Protein AF-A0AAD9Q6S4-F1 (afdb_monomer_lite)

Structure (mmCIF, N/CA/C/O backbone):
data_AF-A0AAD9Q6S4-F1
#
_entry.id   AF-A0AAD9Q6S4-F1
#
loop_
_atom_site.group_PDB
_atom_site.id
_atom_site.type_symbol
_atom_site.label_atom_id
_atom_site.label_alt_id
_atom_site.label_comp_id
_atom_site.label_asym_id
_atom_site.label_entity_id
_atom_site.label_seq_id
_atom_site.pdbx_PDB_ins_code
_atom_site.Cartn_x
_atom_site.Cartn_y
_atom_site.Cartn_z
_atom_site.occupancy
_atom_site.B_iso_or_equiv
_atom_site.auth_seq_id
_atom_site.auth_comp_id
_atom_site.auth_asy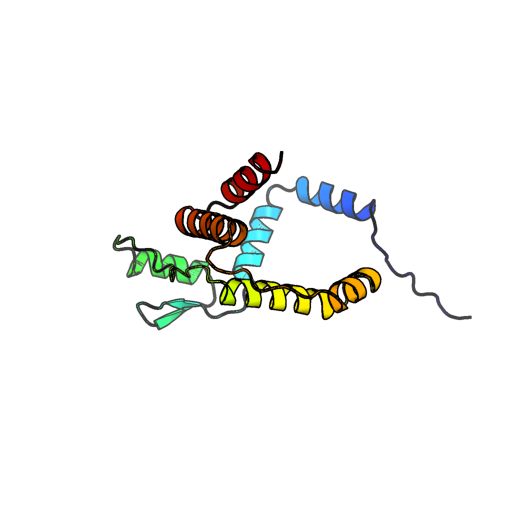m_id
_atom_site.auth_atom_id
_atom_site.pdbx_PDB_model_num
ATOM 1 N N . MET A 1 1 ? 32.100 -13.788 -36.710 1.00 36.97 1 MET A N 1
ATOM 2 C CA . MET A 1 1 ? 31.528 -12.431 -36.751 1.00 36.97 1 MET A CA 1
ATOM 3 C C . MET A 1 1 ? 30.197 -12.541 -36.044 1.00 36.97 1 MET A C 1
ATOM 5 O O . MET A 1 1 ? 29.341 -13.251 -36.548 1.00 36.97 1 MET A O 1
ATOM 9 N N . ALA A 1 2 ? 30.126 -12.053 -34.806 1.00 44.88 2 ALA A N 1
ATOM 10 C CA . ALA A 1 2 ? 28.935 -12.161 -33.976 1.00 44.88 2 ALA A CA 1
ATOM 11 C C . ALA A 1 2 ? 28.091 -10.906 -34.195 1.00 44.88 2 ALA A C 1
ATOM 13 O O . ALA A 1 2 ? 28.604 -9.794 -34.097 1.00 44.88 2 ALA A O 1
ATOM 14 N N . ASP A 1 3 ? 26.844 -11.154 -34.566 1.00 53.34 3 ASP A N 1
ATOM 15 C CA . ASP A 1 3 ? 25.731 -10.225 -34.654 1.00 53.34 3 ASP A CA 1
ATOM 16 C C . ASP A 1 3 ? 25.545 -9.553 -33.285 1.00 53.34 3 ASP A C 1
ATOM 18 O O . ASP A 1 3 ? 25.136 -10.198 -32.318 1.00 53.34 3 ASP A O 1
ATOM 22 N N . CYS A 1 4 ? 25.985 -8.297 -33.164 1.00 49.19 4 CYS A N 1
ATOM 23 C CA . CYS A 1 4 ? 25.714 -7.486 -31.983 1.00 49.19 4 CYS A CA 1
ATOM 24 C C . CYS A 1 4 ? 24.272 -7.017 -32.116 1.00 49.19 4 CYS A C 1
ATOM 26 O O . CYS A 1 4 ? 24.011 -6.041 -32.817 1.00 49.19 4 CYS A O 1
ATOM 28 N N . GLY A 1 5 ? 23.366 -7.742 -31.455 1.00 45.94 5 GLY A N 1
ATOM 29 C CA . GLY A 1 5 ? 22.025 -7.265 -31.168 1.00 45.94 5 GLY A CA 1
ATOM 30 C C . GLY A 1 5 ? 22.126 -5.851 -30.617 1.00 45.94 5 GLY A C 1
ATOM 31 O O . GLY A 1 5 ? 22.791 -5.601 -29.614 1.00 45.94 5 GLY A O 1
ATOM 32 N N . GLU A 1 6 ? 21.540 -4.927 -31.356 1.00 56.19 6 GLU A N 1
ATOM 33 C CA . GLU A 1 6 ? 21.326 -3.559 -30.940 1.00 56.19 6 GLU A CA 1
ATOM 34 C C . GLU A 1 6 ? 20.410 -3.583 -29.716 1.00 56.19 6 GLU A C 1
ATOM 36 O O . GLU A 1 6 ? 19.189 -3.684 -29.811 1.00 56.19 6 GLU A O 1
ATOM 41 N N . ASP A 1 7 ? 21.043 -3.587 -28.541 1.00 52.78 7 ASP A N 1
ATOM 42 C CA . ASP A 1 7 ? 20.392 -3.317 -27.273 1.00 52.78 7 ASP A CA 1
ATOM 43 C C . ASP A 1 7 ? 19.725 -1.945 -27.403 1.00 52.78 7 ASP A C 1
ATOM 45 O O . ASP A 1 7 ? 20.383 -0.902 -27.367 1.00 52.78 7 ASP A O 1
ATOM 49 N N . ILE A 1 8 ? 18.406 -1.964 -27.598 1.00 54.44 8 ILE A N 1
ATOM 50 C CA . ILE A 1 8 ? 17.511 -0.809 -27.566 1.00 54.44 8 ILE A CA 1
ATOM 51 C C . ILE A 1 8 ? 17.511 -0.273 -26.121 1.00 54.44 8 ILE A C 1
ATOM 53 O O . ILE A 1 8 ? 16.605 -0.498 -25.321 1.00 54.44 8 ILE A O 1
ATOM 57 N N . PHE A 1 9 ? 18.604 0.388 -25.746 1.00 53.88 9 PHE A N 1
ATOM 58 C CA . PHE A 1 9 ? 18.723 1.189 -24.538 1.00 53.88 9 PHE A CA 1
ATOM 59 C C . PHE A 1 9 ? 18.027 2.528 -24.808 1.00 53.88 9 PHE A C 1
ATOM 61 O O . PHE A 1 9 ? 18.671 3.495 -25.211 1.00 53.88 9 PHE A O 1
ATOM 68 N N . LEU A 1 10 ? 16.706 2.583 -24.598 1.00 52.72 10 LEU A N 1
ATOM 69 C CA . LEU A 1 10 ? 15.970 3.851 -24.526 1.00 52.72 10 LEU A CA 1
ATOM 70 C C . LEU A 1 10 ? 16.474 4.630 -23.305 1.00 52.72 10 LEU A C 1
ATOM 72 O O . LEU A 1 10 ? 16.102 4.315 -22.175 1.00 52.72 10 LEU A O 1
ATOM 76 N N . PHE A 1 11 ? 17.312 5.642 -23.510 1.00 48.50 11 PHE A N 1
ATOM 77 C CA . PHE A 1 11 ? 17.632 6.623 -22.477 1.00 48.50 11 PHE A CA 1
ATOM 78 C C . PHE A 1 11 ? 17.400 8.042 -22.991 1.00 48.50 11 PHE A C 1
ATOM 80 O O . PHE A 1 11 ? 17.910 8.411 -24.044 1.00 48.50 11 PHE A O 1
ATOM 87 N N . GLY A 1 12 ? 16.700 8.835 -22.173 1.00 53.62 12 GLY A N 1
ATOM 88 C CA . GLY A 1 12 ? 16.634 10.295 -22.259 1.00 53.62 12 GLY A CA 1
ATOM 89 C C . GLY A 1 12 ? 15.718 10.796 -23.364 1.00 53.62 12 GLY A C 1
ATOM 90 O O . GLY A 1 12 ? 14.527 10.963 -23.135 1.00 53.62 12 GLY A O 1
ATOM 91 N N . ASP A 1 13 ? 16.271 10.976 -24.560 1.00 58.12 13 ASP A N 1
ATOM 92 C CA . ASP A 1 13 ? 15.622 11.744 -25.628 1.00 58.12 13 ASP A CA 1
ATOM 93 C C . ASP A 1 13 ? 14.323 11.083 -26.124 1.00 58.12 13 ASP A C 1
ATOM 95 O O . ASP A 1 13 ? 13.299 11.747 -26.262 1.00 58.12 13 ASP A O 1
ATOM 99 N N . ASP A 1 14 ? 14.318 9.759 -26.309 1.00 72.38 14 ASP A N 1
ATOM 100 C CA . ASP A 1 14 ? 13.107 9.026 -26.709 1.00 72.38 14 ASP A CA 1
ATOM 101 C C . ASP A 1 14 ? 12.065 8.957 -25.581 1.00 72.38 14 ASP A C 1
ATOM 103 O O . ASP A 1 14 ? 10.872 8.832 -25.849 1.00 72.38 14 ASP A O 1
ATOM 107 N N . PHE A 1 15 ? 12.488 9.041 -24.315 1.00 70.38 15 PHE A N 1
ATOM 108 C CA . PHE A 1 15 ? 11.572 9.013 -23.172 1.00 70.38 15 PHE A CA 1
ATOM 109 C C . PHE A 1 15 ? 10.857 10.352 -22.996 1.00 70.38 15 PHE A C 1
ATOM 111 O O . PHE A 1 15 ? 9.656 10.365 -22.739 1.00 70.38 15 PHE A O 1
ATOM 118 N N . ASP A 1 16 ? 11.566 11.459 -23.209 1.00 71.69 16 ASP A N 1
ATOM 119 C CA . ASP A 1 16 ? 10.987 12.802 -23.181 1.00 71.69 16 ASP A CA 1
ATOM 120 C C . ASP A 1 16 ? 9.983 12.991 -24.330 1.00 71.69 16 ASP A C 1
ATOM 122 O O . ASP A 1 16 ? 8.898 13.522 -24.119 1.00 71.69 16 ASP A O 1
ATOM 126 N N . ILE A 1 17 ? 10.268 12.440 -25.517 1.00 75.25 17 ILE A N 1
ATOM 127 C CA . ILE A 1 17 ? 9.312 12.409 -26.639 1.00 75.25 17 ILE A CA 1
ATOM 128 C C . ILE A 1 17 ? 8.062 11.590 -26.282 1.00 75.25 17 ILE A C 1
ATOM 130 O O . ILE A 1 17 ? 6.947 11.981 -26.624 1.00 75.25 17 ILE A O 1
ATOM 134 N N . ILE A 1 18 ? 8.225 10.452 -25.598 1.00 73.00 18 ILE A N 1
ATOM 135 C CA . ILE A 1 18 ? 7.090 9.642 -25.135 1.00 73.00 18 ILE A CA 1
ATOM 136 C C . ILE A 1 18 ? 6.268 10.415 -24.097 1.00 73.00 18 ILE A C 1
ATOM 138 O O . ILE A 1 18 ? 5.043 10.390 -24.174 1.00 73.00 18 ILE A O 1
ATOM 142 N N . LEU A 1 19 ? 6.908 11.121 -23.161 1.00 70.50 19 LEU A N 1
ATOM 143 C CA . LEU A 1 19 ? 6.215 11.959 -22.181 1.00 70.50 19 LEU A CA 1
ATOM 144 C C . LEU A 1 19 ? 5.446 13.099 -22.854 1.00 70.50 19 LEU A C 1
ATOM 146 O O . LEU A 1 19 ? 4.265 13.249 -22.565 1.00 70.50 19 LEU A O 1
ATOM 150 N N . ASP A 1 20 ? 6.052 13.812 -23.805 1.00 75.69 20 ASP A N 1
ATOM 151 C CA . ASP A 1 20 ? 5.404 14.898 -24.552 1.00 75.69 20 ASP A CA 1
ATOM 152 C C . ASP A 1 20 ? 4.180 14.416 -25.353 1.00 75.69 20 ASP A C 1
ATOM 154 O O . ASP A 1 20 ? 3.207 15.157 -25.504 1.00 75.69 20 ASP A O 1
ATOM 158 N N . ILE A 1 21 ? 4.212 13.187 -25.886 1.00 74.44 21 ILE A N 1
ATOM 159 C CA . ILE A 1 21 ? 3.072 12.574 -26.590 1.00 74.44 21 ILE A CA 1
ATOM 160 C C . ILE A 1 21 ? 1.968 12.190 -25.600 1.00 74.44 21 ILE A C 1
ATOM 162 O O . ILE A 1 21 ? 0.795 12.418 -25.881 1.00 74.44 21 ILE A O 1
ATOM 166 N N . LEU A 1 22 ? 2.333 11.621 -24.447 1.00 66.38 22 LEU A N 1
ATOM 167 C CA . LEU A 1 22 ? 1.375 11.230 -23.410 1.00 66.38 22 LEU A CA 1
ATOM 168 C C . LEU A 1 22 ? 0.742 12.443 -22.707 1.00 66.38 22 LEU A C 1
ATOM 170 O O . LEU A 1 22 ? -0.396 12.342 -22.265 1.00 66.38 22 LEU A O 1
ATOM 174 N N . GLU A 1 23 ? 1.438 13.580 -22.626 1.00 68.94 23 GLU A N 1
ATOM 175 C CA . GLU A 1 23 ? 0.918 14.835 -22.056 1.00 68.94 23 GLU A CA 1
ATOM 176 C C . GLU A 1 23 ? -0.040 15.584 -23.000 1.00 68.94 23 GLU A C 1
ATOM 178 O O . GLU A 1 23 ? -0.842 16.398 -22.548 1.00 68.94 23 GLU A O 1
ATOM 183 N N . GLN A 1 24 ? 0.030 15.329 -24.312 1.00 70.50 24 GLN A N 1
ATOM 184 C CA . GLN A 1 24 ? -0.809 15.996 -25.318 1.00 70.50 24 GLN A CA 1
ATOM 185 C C . GLN A 1 24 ? -2.209 15.389 -25.470 1.00 70.50 24 GLN A C 1
ATOM 187 O O . GLN A 1 24 ? -3.088 16.047 -26.030 1.00 70.50 24 GLN A O 1
ATOM 192 N N . ASP A 1 25 ? -2.426 14.167 -24.988 1.00 69.62 25 ASP A N 1
ATOM 193 C CA . ASP A 1 25 ? -3.697 13.452 -25.112 1.00 69.62 25 ASP A CA 1
ATOM 194 C C . ASP A 1 25 ? -4.429 13.444 -23.756 1.00 69.62 25 ASP A C 1
ATOM 196 O O . ASP A 1 25 ? -4.207 12.584 -22.903 1.00 69.62 25 ASP A O 1
ATOM 200 N N . GLU A 1 26 ? -5.330 14.413 -23.556 1.00 63.12 26 GLU A N 1
ATOM 201 C CA . GLU A 1 26 ? -6.152 14.555 -22.335 1.00 63.12 26 GLU A CA 1
ATOM 202 C C . GLU A 1 26 ? -6.993 13.293 -22.030 1.00 63.12 26 GLU A C 1
ATOM 204 O O . GLU A 1 26 ? -7.323 13.027 -20.874 1.00 63.12 26 GLU A O 1
ATOM 209 N N . ASP A 1 27 ? -7.284 12.473 -23.046 1.00 64.19 27 ASP A N 1
ATOM 210 C CA . ASP A 1 27 ? -8.099 11.258 -22.931 1.00 64.19 27 ASP A CA 1
ATOM 211 C C . ASP A 1 27 ? -7.285 10.006 -22.519 1.00 64.19 27 ASP A C 1
ATOM 213 O O . ASP A 1 27 ? -7.855 9.017 -22.041 1.00 64.19 27 ASP A O 1
ATOM 217 N N . ILE A 1 28 ? -5.948 10.025 -22.658 1.00 69.50 28 ILE A N 1
ATOM 218 C CA . ILE A 1 28 ? -5.080 8.873 -22.339 1.00 69.50 28 ILE A CA 1
ATOM 219 C C . ILE A 1 28 ? -5.015 8.621 -20.835 1.00 69.50 28 ILE A C 1
ATOM 221 O O . ILE A 1 28 ? -4.967 7.466 -20.407 1.00 69.50 28 ILE A O 1
ATOM 225 N N . GLU A 1 29 ? -5.028 9.671 -20.014 1.00 64.62 29 GLU A N 1
ATOM 226 C CA . GLU A 1 29 ? -5.003 9.515 -18.559 1.00 64.62 29 GLU A CA 1
ATOM 227 C C . GLU A 1 29 ? -6.276 8.810 -18.060 1.00 64.62 29 GLU A C 1
ATOM 229 O O . GLU A 1 29 ? -6.197 7.878 -17.255 1.00 64.62 29 GLU A O 1
ATOM 234 N N . GLU A 1 30 ? -7.447 9.170 -18.595 1.00 66.62 30 GLU A N 1
ATOM 235 C CA . GLU A 1 30 ? -8.720 8.535 -18.238 1.00 66.62 30 GLU A CA 1
ATOM 236 C C . GLU A 1 30 ? -8.785 7.075 -18.734 1.00 66.62 30 GLU A C 1
ATOM 238 O O . GLU A 1 30 ? -9.200 6.175 -17.990 1.00 66.62 30 GLU A O 1
ATOM 243 N N . GLU A 1 31 ? -8.300 6.787 -19.947 1.00 66.12 31 GLU A N 1
ATOM 244 C CA . GLU A 1 31 ? -8.228 5.420 -20.487 1.00 66.12 31 GLU A CA 1
ATOM 245 C C . GLU A 1 31 ? -7.202 4.544 -19.737 1.00 66.12 31 GLU A C 1
ATOM 247 O O . GLU A 1 31 ? -7.438 3.354 -19.487 1.00 66.12 31 GLU A O 1
ATOM 252 N N . PHE A 1 32 ? -6.085 5.126 -19.296 1.00 66.88 32 PHE A N 1
ATOM 253 C CA . PHE A 1 32 ? -5.077 4.444 -18.488 1.00 66.88 32 PHE A CA 1
ATOM 254 C C . PHE A 1 32 ? -5.594 4.147 -17.081 1.00 66.88 32 PHE A C 1
ATOM 256 O O . PHE A 1 32 ? -5.498 3.005 -16.629 1.00 66.88 32 PHE A O 1
ATOM 263 N N . VAL A 1 33 ? -6.202 5.121 -16.397 1.00 63.78 33 VAL A N 1
ATOM 264 C CA . VAL A 1 33 ? -6.791 4.920 -15.063 1.00 63.78 33 VAL A CA 1
ATOM 265 C C . VAL A 1 33 ? -7.883 3.858 -15.123 1.00 63.78 33 VAL A C 1
ATOM 267 O O . VAL A 1 33 ? -7.870 2.922 -14.322 1.00 63.78 33 VAL A O 1
ATOM 270 N N . THR A 1 34 ? -8.785 3.926 -16.103 1.00 65.81 34 THR A N 1
ATOM 271 C CA . THR A 1 34 ? -9.835 2.911 -16.267 1.00 65.81 34 THR A CA 1
ATOM 272 C C . THR A 1 34 ? -9.255 1.534 -16.582 1.00 65.81 34 THR A C 1
ATOM 274 O O . THR A 1 34 ? -9.705 0.534 -16.014 1.00 65.81 34 THR A O 1
ATOM 277 N N . SER A 1 35 ? -8.227 1.441 -17.422 1.00 62.97 35 SER A N 1
ATOM 278 C CA . SER A 1 35 ? -7.553 0.175 -17.718 1.00 62.97 35 SER A CA 1
ATOM 279 C C . SER A 1 35 ? -6.833 -0.398 -16.495 1.00 62.97 35 SER A C 1
ATOM 281 O O . SER A 1 35 ? -6.979 -1.585 -16.209 1.00 62.97 35 SER A O 1
ATOM 283 N N . VAL A 1 36 ? -6.127 0.424 -15.715 1.00 63.62 36 VAL A N 1
ATOM 284 C CA . VAL A 1 36 ? -5.415 0.018 -14.490 1.00 63.62 36 VAL A CA 1
ATOM 285 C C . VAL A 1 36 ? -6.385 -0.396 -13.381 1.00 63.62 36 VAL A C 1
ATOM 287 O O . VAL A 1 36 ? -6.162 -1.412 -12.716 1.00 63.62 36 VAL A O 1
ATOM 290 N N . GLU A 1 37 ? -7.496 0.321 -13.201 1.00 59.91 37 GLU A N 1
ATOM 291 C CA . GLU A 1 37 ? -8.548 -0.058 -12.251 1.00 59.91 37 GLU A CA 1
ATOM 292 C C . GLU A 1 37 ? -9.219 -1.390 -12.617 1.00 59.91 37 GLU A C 1
ATOM 294 O O . GLU A 1 37 ? -9.615 -2.151 -11.728 1.00 59.91 37 GLU A O 1
ATOM 299 N N . ASN A 1 38 ? -9.333 -1.696 -13.913 1.00 59.56 38 ASN A N 1
ATOM 300 C CA . ASN A 1 38 ? -9.873 -2.962 -14.410 1.00 59.56 38 ASN A CA 1
ATOM 301 C C . ASN A 1 38 ? -8.829 -4.092 -14.471 1.00 59.56 38 ASN A C 1
ATOM 303 O O . ASN A 1 38 ? -9.211 -5.262 -14.496 1.00 59.56 38 ASN A O 1
ATOM 307 N N . ALA A 1 39 ? -7.533 -3.772 -14.467 1.00 58.72 39 ALA A N 1
ATOM 308 C CA . ALA A 1 39 ? -6.446 -4.739 -14.588 1.00 58.72 39 ALA A CA 1
ATOM 309 C C . ALA A 1 39 ? -6.062 -5.430 -13.272 1.00 58.72 39 ALA A C 1
ATOM 311 O O . ALA A 1 39 ? -5.228 -6.333 -13.308 1.00 58.72 39 ALA A O 1
ATOM 312 N N . GLN A 1 40 ? -6.648 -5.079 -12.118 1.00 53.88 40 GLN A N 1
ATOM 313 C CA . GLN A 1 40 ? -6.437 -5.866 -10.897 1.00 53.88 40 GLN A CA 1
ATOM 314 C C . GLN A 1 40 ? -7.110 -7.246 -11.032 1.00 53.88 40 GLN A C 1
ATOM 316 O O . GLN A 1 40 ? -8.341 -7.328 -11.016 1.00 53.88 40 GLN A O 1
ATOM 321 N N . PRO A 1 41 ? -6.352 -8.359 -11.113 1.00 53.72 41 PRO A N 1
ATOM 322 C CA . PRO A 1 41 ? -6.900 -9.684 -11.396 1.00 53.72 41 PRO A CA 1
ATOM 323 C C . PRO A 1 41 ? -7.409 -10.369 -10.115 1.00 53.72 41 PRO A C 1
ATOM 325 O O . PRO A 1 41 ? -7.137 -11.541 -9.861 1.00 53.72 41 PRO A O 1
ATOM 328 N N . GLY A 1 42 ? -8.127 -9.627 -9.273 1.00 69.00 42 GLY A N 1
ATOM 329 C CA . GLY A 1 42 ? -8.677 -10.108 -8.012 1.00 69.00 42 GLY A CA 1
ATOM 330 C C . GLY A 1 42 ? -10.195 -10.044 -8.032 1.00 69.00 42 GLY A C 1
ATOM 331 O O . GLY A 1 42 ? -10.772 -8.978 -8.220 1.00 69.00 42 GLY A O 1
ATOM 332 N N . ILE A 1 43 ? -10.859 -11.180 -7.809 1.00 80.00 43 ILE A N 1
ATOM 333 C CA . ILE A 1 43 ? -12.296 -11.187 -7.527 1.00 80.00 43 ILE A CA 1
ATOM 334 C C . ILE A 1 43 ? -12.524 -10.373 -6.249 1.00 80.00 43 ILE A C 1
ATOM 336 O O . ILE A 1 43 ? -12.017 -10.722 -5.184 1.00 80.00 43 ILE A O 1
ATOM 340 N N . ILE A 1 44 ? -13.304 -9.301 -6.353 1.00 82.12 44 ILE A N 1
ATOM 341 C CA . ILE A 1 44 ? -13.639 -8.431 -5.227 1.00 82.12 44 ILE A CA 1
ATOM 342 C C . ILE A 1 44 ? -14.863 -9.023 -4.537 1.00 82.12 44 ILE A C 1
ATOM 344 O O . ILE A 1 44 ? -15.913 -9.185 -5.161 1.00 82.12 44 ILE A O 1
ATOM 348 N N . VAL A 1 45 ? -14.743 -9.356 -3.255 1.00 84.06 45 VAL A N 1
ATOM 349 C CA . VAL A 1 45 ? -15.837 -9.933 -2.465 1.00 84.06 45 VAL A CA 1
ATOM 350 C C . VAL A 1 45 ? -16.392 -8.877 -1.518 1.00 84.06 45 VAL A C 1
ATOM 352 O O . VAL A 1 45 ? -15.650 -8.284 -0.742 1.00 84.06 45 VAL A O 1
ATOM 355 N N . CYS A 1 46 ? -17.701 -8.645 -1.564 1.00 84.44 46 CYS A N 1
ATOM 356 C CA . CYS A 1 46 ? -18.385 -7.800 -0.594 1.00 84.44 46 CYS A CA 1
ATOM 357 C C . CYS A 1 46 ? -18.399 -8.477 0.779 1.00 84.44 46 CYS A C 1
ATOM 359 O O . CYS A 1 46 ? -18.906 -9.589 0.910 1.00 84.44 46 CYS A O 1
ATOM 361 N N . THR A 1 47 ? -17.890 -7.798 1.801 1.00 79.88 47 THR A N 1
ATOM 362 C CA . THR A 1 47 ? -17.845 -8.285 3.188 1.00 79.88 47 THR A CA 1
ATOM 363 C C . THR A 1 47 ? -19.232 -8.395 3.818 1.00 79.88 47 THR A C 1
ATOM 365 O O . THR A 1 47 ? -19.489 -9.333 4.565 1.00 79.88 47 THR A O 1
ATOM 368 N N . ASP A 1 48 ? -20.151 -7.504 3.448 1.00 78.31 48 ASP A N 1
ATOM 369 C CA . ASP A 1 48 ? -21.491 -7.436 4.038 1.00 78.31 48 ASP A CA 1
ATOM 370 C C . ASP A 1 48 ? -22.444 -8.527 3.525 1.00 78.31 48 ASP A C 1
ATOM 372 O O . ASP A 1 48 ? -23.400 -8.896 4.206 1.00 78.31 48 ASP A O 1
ATOM 376 N N . CYS A 1 49 ? -22.238 -9.029 2.300 1.00 87.75 49 CYS A N 1
ATOM 377 C CA . CYS A 1 49 ? -23.156 -10.000 1.686 1.00 87.75 49 CYS A CA 1
ATOM 378 C C . CYS A 1 49 ? -22.490 -11.159 0.932 1.00 87.75 49 CYS A C 1
ATOM 380 O O . CYS A 1 49 ? -23.188 -11.978 0.331 1.00 87.75 49 CYS A O 1
ATOM 382 N N . GLY A 1 50 ? -21.159 -11.227 0.914 1.00 83.19 50 GLY A N 1
ATOM 383 C CA . GLY A 1 50 ? -20.388 -12.298 0.278 1.00 83.19 50 GLY A CA 1
ATOM 384 C C . GLY A 1 50 ? -20.439 -12.315 -1.252 1.00 83.19 50 GLY A C 1
ATOM 385 O O . GLY A 1 50 ? -19.936 -13.253 -1.871 1.00 83.19 50 GLY A O 1
ATOM 386 N N . LYS A 1 51 ? -21.051 -11.312 -1.895 1.00 87.94 51 LYS A N 1
ATOM 387 C CA . LYS A 1 51 ? -21.155 -11.269 -3.359 1.00 87.94 51 LYS A CA 1
ATOM 388 C C . LYS A 1 51 ? -19.816 -10.954 -4.002 1.00 87.94 51 LYS A C 1
ATOM 390 O O . LYS A 1 51 ? -19.106 -10.053 -3.569 1.00 87.94 51 LYS A O 1
ATOM 395 N N . GLN A 1 52 ? -19.522 -11.684 -5.067 1.00 89.12 52 GLN A N 1
ATOM 396 C CA . GLN A 1 52 ? -18.269 -11.598 -5.800 1.00 89.12 52 GLN A CA 1
ATOM 397 C C . GLN A 1 52 ? -18.435 -10.770 -7.071 1.00 89.12 52 GLN A C 1
ATOM 399 O O . GLN A 1 52 ? -19.425 -10.914 -7.793 1.00 89.12 52 GLN A O 1
ATOM 404 N N . TYR A 1 53 ? -17.442 -9.941 -7.366 1.00 86.25 53 TYR A N 1
ATOM 405 C CA . TYR A 1 53 ? -17.427 -9.047 -8.513 1.00 86.25 53 TYR A CA 1
ATOM 406 C C . TYR A 1 53 ? -16.111 -9.186 -9.259 1.00 86.25 53 TYR A C 1
ATOM 408 O O . TYR A 1 53 ? -15.036 -9.219 -8.667 1.00 86.25 53 TYR A O 1
ATOM 416 N N . LYS A 1 54 ? -16.219 -9.265 -10.586 1.00 82.44 54 LYS A N 1
ATOM 417 C CA . LYS A 1 54 ? -15.064 -9.349 -11.485 1.00 82.44 54 LYS A CA 1
ATOM 418 C C . LYS A 1 54 ? -14.409 -7.989 -11.729 1.00 82.44 54 LYS A C 1
ATOM 420 O O . LYS A 1 54 ? -13.290 -7.949 -12.209 1.00 82.44 54 LYS A O 1
ATOM 425 N N . THR A 1 55 ? -15.123 -6.900 -11.443 1.00 79.19 55 THR A N 1
ATOM 426 C CA . THR A 1 55 ? -14.671 -5.528 -11.694 1.00 79.19 55 THR A CA 1
ATOM 427 C C . THR A 1 55 ? -14.977 -4.633 -10.500 1.00 79.19 55 THR A C 1
ATOM 429 O O . THR A 1 55 ? -15.996 -4.806 -9.817 1.00 79.19 55 THR A O 1
ATOM 432 N N . ARG A 1 56 ? -14.120 -3.631 -10.279 1.00 77.44 56 ARG A N 1
ATOM 433 C CA . ARG A 1 56 ? -14.290 -2.614 -9.232 1.00 77.44 56 ARG A CA 1
ATOM 434 C C . ARG A 1 56 ? -15.569 -1.804 -9.430 1.00 77.44 56 ARG A C 1
ATOM 436 O O . ARG A 1 56 ? -16.336 -1.650 -8.485 1.00 77.44 56 ARG A O 1
ATOM 443 N N . GLY A 1 57 ? -15.876 -1.394 -10.663 1.00 81.19 57 GLY A N 1
ATOM 444 C CA . GLY A 1 57 ? -17.125 -0.687 -10.977 1.00 81.19 57 GLY A CA 1
ATOM 445 C C . GLY A 1 57 ? -18.389 -1.507 -10.670 1.00 81.19 57 GLY A C 1
ATOM 446 O O . GLY A 1 57 ? -19.386 -0.967 -10.184 1.00 81.19 57 GLY A O 1
ATOM 447 N N . GLY A 1 58 ? -18.350 -2.829 -10.890 1.00 85.19 58 GLY A N 1
ATOM 448 C CA . GLY A 1 58 ? -19.444 -3.737 -10.532 1.00 85.19 58 GLY A CA 1
ATOM 449 C C . GLY A 1 58 ? -19.672 -3.812 -9.021 1.00 85.19 58 GLY A C 1
ATOM 450 O O . GLY A 1 58 ? -20.814 -3.719 -8.566 1.00 85.19 58 GLY A O 1
ATOM 451 N N . PHE A 1 59 ? -18.587 -3.911 -8.251 1.00 84.81 59 PHE A N 1
ATOM 452 C CA . PHE A 1 59 ? -18.629 -3.851 -6.792 1.00 84.81 59 PHE A CA 1
ATOM 453 C C . PHE A 1 59 ? -19.138 -2.492 -6.287 1.00 84.81 59 PHE A C 1
ATOM 455 O O . PHE A 1 59 ? -20.030 -2.457 -5.442 1.00 84.81 59 PHE A O 1
ATOM 462 N N . GLN A 1 60 ? -18.656 -1.384 -6.856 1.00 82.69 60 GLN A N 1
ATOM 463 C CA . GLN A 1 60 ? -19.033 -0.029 -6.448 1.00 82.69 60 GLN A CA 1
ATOM 464 C C . GLN A 1 60 ? -20.540 0.209 -6.595 1.00 82.69 60 GLN A C 1
ATOM 466 O O . GLN A 1 60 ? -21.194 0.651 -5.654 1.00 82.69 60 GLN A O 1
ATOM 471 N N . ARG A 1 61 ? -21.122 -0.150 -7.748 1.00 88.44 61 ARG A N 1
ATOM 472 C CA . ARG A 1 61 ? -22.575 -0.044 -7.992 1.00 88.44 61 ARG A CA 1
ATOM 473 C C . ARG A 1 61 ? -23.394 -0.916 -7.049 1.00 88.44 61 ARG A C 1
ATOM 475 O O . ARG A 1 61 ? -24.500 -0.558 -6.650 1.00 88.44 61 ARG A O 1
ATOM 482 N N . HIS A 1 62 ? -22.874 -2.091 -6.720 1.00 89.38 62 HIS A N 1
ATOM 483 C CA . HIS A 1 62 ? -23.507 -2.959 -5.745 1.00 89.38 62 HIS A CA 1
ATOM 484 C C . HIS A 1 62 ? -23.500 -2.332 -4.349 1.00 89.38 62 HIS A C 1
ATOM 486 O O . HIS A 1 62 ? -24.553 -2.284 -3.708 1.00 89.38 62 HIS A O 1
ATOM 492 N N . TRP A 1 63 ? -22.342 -1.849 -3.902 1.00 82.12 63 TRP A N 1
ATOM 493 C CA . TRP A 1 63 ? -22.161 -1.234 -2.594 1.00 82.12 63 TRP A CA 1
ATOM 494 C C . TRP A 1 63 ? -23.071 -0.013 -2.437 1.00 82.12 63 TRP A C 1
ATOM 496 O O . TRP A 1 63 ? -23.855 0.057 -1.492 1.00 82.12 63 TRP A O 1
ATOM 506 N N . THR A 1 64 ? -23.111 0.869 -3.439 1.00 81.69 64 THR A N 1
ATOM 507 C CA . THR A 1 64 ? -23.969 2.062 -3.420 1.00 81.69 64 THR A CA 1
ATOM 508 C C . THR A 1 64 ? -25.468 1.759 -3.491 1.00 81.69 64 THR A C 1
ATOM 510 O O . THR A 1 64 ? -26.275 2.580 -3.069 1.00 81.69 64 THR A O 1
ATOM 513 N N . SER A 1 65 ? -25.884 0.603 -4.010 1.00 83.69 65 SER A N 1
ATOM 514 C CA . SER A 1 65 ? -27.306 0.241 -4.105 1.00 83.69 65 SER A CA 1
ATOM 515 C C . SER A 1 65 ? -27.805 -0.593 -2.921 1.00 83.69 65 SER A C 1
ATOM 517 O O . SER A 1 65 ? -28.997 -0.562 -2.614 1.00 83.69 65 SER A O 1
ATOM 519 N N . LYS A 1 66 ? -26.931 -1.389 -2.293 1.00 83.50 66 LYS A N 1
ATOM 520 C CA . LYS A 1 66 ? -27.316 -2.387 -1.278 1.00 83.50 66 LYS A CA 1
ATOM 521 C C . LYS A 1 66 ? -26.789 -2.096 0.122 1.00 83.50 66 LYS A C 1
ATOM 523 O O . LYS A 1 66 ? -27.383 -2.584 1.077 1.00 83.50 66 LYS A O 1
ATOM 528 N N . HIS A 1 67 ? -25.734 -1.297 0.233 1.00 80.44 67 HIS A N 1
ATOM 529 C CA . HIS A 1 67 ? -25.017 -1.040 1.482 1.00 80.44 67 HIS A CA 1
ATOM 530 C C . HIS A 1 67 ? -24.855 0.464 1.778 1.00 80.44 67 HIS A C 1
ATOM 532 O O . HIS A 1 67 ? -24.293 0.829 2.801 1.00 80.44 67 HIS A O 1
ATOM 538 N N . SER A 1 68 ? -25.404 1.355 0.943 1.00 65.81 68 SER A N 1
ATOM 539 C CA . SER A 1 68 ? -25.284 2.820 1.069 1.00 65.81 68 SER A CA 1
ATOM 540 C C . SER A 1 68 ? -26.125 3.476 2.165 1.00 65.81 68 SER A C 1
ATOM 542 O O . SER A 1 68 ? -26.294 4.697 2.160 1.00 65.81 68 SER A O 1
ATOM 544 N N . ASN A 1 69 ? -26.642 2.710 3.127 1.00 55.44 69 ASN A N 1
ATOM 545 C CA . ASN A 1 69 ? -27.223 3.322 4.314 1.00 55.44 69 ASN A CA 1
ATOM 546 C C . ASN A 1 69 ? -26.072 3.958 5.091 1.00 55.44 69 ASN A C 1
ATOM 548 O O . ASN A 1 69 ? -25.237 3.256 5.651 1.00 55.44 69 ASN A O 1
ATOM 552 N N . ILE A 1 70 ? -25.995 5.287 5.045 1.00 59.75 70 ILE A N 1
ATOM 553 C CA . ILE A 1 70 ? -24.941 6.081 5.666 1.00 59.75 70 ILE A CA 1
ATOM 554 C C . ILE A 1 70 ? -24.848 5.728 7.153 1.00 59.75 70 ILE A C 1
ATOM 556 O O . ILE A 1 70 ? -25.587 6.234 7.991 1.00 59.75 70 ILE A O 1
ATOM 560 N N . THR A 1 71 ? -23.865 4.901 7.467 1.00 40.56 71 THR A N 1
ATOM 561 C CA . THR A 1 71 ? -23.012 5.064 8.631 1.00 40.56 71 THR A CA 1
ATOM 562 C C . THR A 1 71 ? -21.590 5.019 8.110 1.00 40.56 71 THR A C 1
ATOM 564 O O . THR A 1 71 ? -21.073 3.964 7.763 1.00 40.56 71 THR A O 1
ATOM 567 N N . THR A 1 72 ? -20.928 6.173 8.095 1.00 47.22 72 THR A N 1
ATOM 568 C CA . THR A 1 72 ? -19.536 6.195 8.542 1.00 47.22 72 THR A CA 1
ATOM 569 C C . THR A 1 72 ? -19.523 5.469 9.894 1.00 47.22 72 THR A C 1
ATOM 571 O O . THR A 1 72 ? -20.211 5.904 10.818 1.00 47.22 72 THR A O 1
ATOM 574 N N . PRO A 1 73 ? -18.866 4.316 9.983 1.00 37.28 73 PRO A N 1
ATOM 575 C CA . PRO A 1 73 ? -17.423 4.28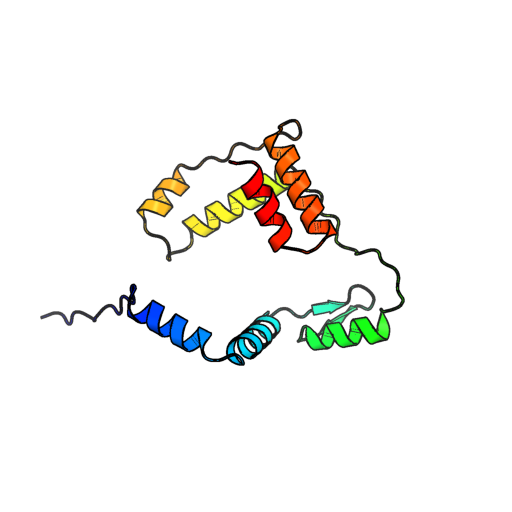9 9.999 1.00 37.28 73 PRO A CA 1
ATOM 576 C C . PRO A 1 73 ? -16.913 3.659 8.714 1.00 37.28 73 PRO A C 1
ATOM 578 O O . PRO A 1 73 ? -17.326 2.576 8.321 1.00 37.28 73 PRO A O 1
ATOM 581 N N . LYS A 1 74 ? -15.934 4.324 8.106 1.00 43.84 74 LYS A N 1
ATOM 582 C CA . LYS A 1 74 ? -14.780 3.626 7.553 1.00 43.84 74 LYS A CA 1
ATOM 583 C C . LYS A 1 74 ? -14.474 2.442 8.499 1.00 43.84 74 LYS A C 1
ATOM 585 O O . LYS A 1 74 ? -13.771 2.630 9.485 1.00 43.84 74 LYS A O 1
ATOM 590 N N . GLU A 1 75 ? -14.899 1.225 8.172 1.00 41.00 75 GLU A N 1
ATOM 591 C CA . GLU A 1 75 ? -14.068 0.044 8.417 1.00 41.00 75 GLU A CA 1
ATOM 592 C C . GLU A 1 75 ? -12.875 0.128 7.446 1.00 41.00 75 GLU A C 1
ATOM 594 O O . GLU A 1 75 ? -12.525 -0.796 6.724 1.00 41.00 75 GLU A O 1
ATOM 599 N N . GLN A 1 76 ? -12.182 1.276 7.459 1.00 47.50 76 GLN A N 1
ATOM 600 C CA . GLN A 1 76 ? -10.747 1.213 7.523 1.00 47.50 76 GLN A CA 1
ATOM 601 C C . GLN A 1 76 ? -10.548 0.325 8.742 1.00 47.50 76 GLN A C 1
ATOM 603 O O . GLN A 1 76 ? -10.851 0.731 9.866 1.00 47.50 76 GLN A O 1
ATOM 608 N N . THR A 1 77 ? -10.088 -0.904 8.541 1.00 45.28 77 THR A N 1
ATOM 609 C CA . THR A 1 77 ? -9.176 -1.475 9.519 1.00 45.28 77 THR A CA 1
ATOM 610 C C . THR A 1 77 ? -8.243 -0.324 9.871 1.00 45.28 77 THR A C 1
ATOM 612 O O . THR A 1 77 ? -7.479 0.128 9.014 1.00 45.28 77 THR A O 1
ATOM 615 N N . CYS A 1 78 ? -8.449 0.286 11.038 1.00 52.28 78 CYS A N 1
ATOM 616 C CA . CYS A 1 78 ? -7.609 1.355 11.533 1.00 52.28 78 CYS A CA 1
ATOM 617 C C . CYS A 1 78 ? -6.311 0.635 11.865 1.00 52.28 78 CYS A C 1
ATOM 619 O O . CYS A 1 78 ? -6.122 0.139 12.974 1.00 52.28 78 CYS A O 1
ATOM 621 N N . ILE A 1 79 ? -5.512 0.389 10.827 1.00 66.50 79 ILE A N 1
ATOM 622 C CA . ILE A 1 79 ? -4.223 -0.258 10.943 1.00 66.50 79 ILE A CA 1
ATOM 623 C C . ILE A 1 79 ? -3.403 0.776 11.687 1.00 66.50 79 ILE A C 1
ATOM 625 O O . ILE A 1 79 ? -2.966 1.755 11.107 1.00 66.50 79 ILE A O 1
ATOM 629 N N . THR A 1 80 ? -3.277 0.625 12.997 1.00 77.25 80 THR A N 1
ATOM 630 C CA . THR A 1 80 ? -2.383 1.482 13.766 1.00 77.25 80 THR A CA 1
ATOM 631 C C . THR A 1 80 ? -0.967 1.142 13.330 1.00 77.25 80 THR A C 1
ATOM 633 O O . THR A 1 80 ? -0.578 -0.025 13.390 1.00 77.25 80 THR A O 1
ATOM 636 N N . LEU A 1 81 ? -0.192 2.136 12.894 1.00 83.31 81 LEU A N 1
ATOM 637 C CA . LEU A 1 81 ? 1.218 1.911 12.601 1.00 83.31 81 LEU A CA 1
ATOM 638 C C . LEU A 1 81 ? 1.925 1.501 13.902 1.00 83.31 81 LEU A C 1
ATOM 640 O O . LEU A 1 81 ? 1.963 2.279 14.859 1.00 83.31 81 LEU A O 1
ATOM 644 N N . THR A 1 82 ? 2.452 0.277 13.937 1.00 86.31 82 THR A N 1
ATOM 645 C CA . THR A 1 82 ? 3.322 -0.241 15.004 1.00 86.31 82 THR A CA 1
ATOM 646 C C . THR A 1 82 ? 4.770 -0.315 14.505 1.00 86.31 82 THR A C 1
ATOM 648 O O . THR A 1 82 ? 4.992 -0.403 13.290 1.00 86.31 82 THR A O 1
ATOM 651 N N . PRO A 1 83 ? 5.773 -0.319 15.404 1.00 86.50 83 PRO A N 1
ATOM 652 C CA . PRO A 1 83 ? 7.176 -0.527 15.035 1.00 86.50 83 PRO A CA 1
ATOM 653 C C . PRO A 1 83 ? 7.417 -1.774 14.189 1.00 86.50 83 PRO A C 1
ATOM 655 O O . PRO A 1 83 ? 8.158 -1.734 13.205 1.00 86.50 83 PRO A O 1
ATOM 658 N N . SER A 1 84 ? 6.722 -2.860 14.530 1.00 85.38 84 SER A N 1
ATOM 659 C CA . SER A 1 84 ? 6.812 -4.133 13.825 1.00 85.38 84 SER A CA 1
ATOM 660 C C . SER A 1 84 ? 6.294 -4.033 12.392 1.00 85.38 84 SER A C 1
ATOM 662 O O . SER A 1 84 ? 6.980 -4.457 11.467 1.00 85.38 84 SER A O 1
ATOM 664 N N . ILE A 1 85 ? 5.136 -3.392 12.183 1.00 88.19 85 ILE A N 1
ATOM 665 C CA . ILE A 1 85 ? 4.568 -3.174 10.845 1.00 88.19 85 ILE A CA 1
ATOM 666 C C . ILE A 1 85 ? 5.512 -2.309 10.008 1.00 88.19 85 ILE A C 1
ATOM 668 O O . ILE A 1 85 ? 5.777 -2.632 8.852 1.00 88.19 85 ILE A O 1
ATOM 672 N N . LEU A 1 86 ? 6.057 -1.233 10.582 1.00 88.06 86 LEU A N 1
ATOM 673 C CA . LEU A 1 86 ? 7.016 -0.377 9.885 1.00 88.06 86 LEU A CA 1
ATOM 674 C C . LEU A 1 86 ? 8.276 -1.157 9.488 1.00 88.06 86 LEU A C 1
ATOM 676 O O . LEU A 1 86 ? 8.729 -1.072 8.348 1.00 88.06 86 LEU A O 1
ATOM 680 N N . THR A 1 87 ? 8.805 -1.959 10.407 1.00 88.31 87 THR A N 1
ATOM 681 C CA . THR A 1 87 ? 9.967 -2.820 10.169 1.00 88.31 87 THR A CA 1
ATOM 682 C C . THR A 1 87 ? 9.705 -3.820 9.048 1.00 88.31 87 THR A C 1
ATOM 684 O O . THR A 1 87 ? 10.549 -3.992 8.167 1.00 88.31 87 THR A O 1
ATOM 687 N N . ASP A 1 88 ? 8.533 -4.450 9.034 1.00 89.12 88 ASP A N 1
ATOM 688 C CA . ASP A 1 88 ? 8.149 -5.411 8.001 1.00 89.12 88 ASP A CA 1
ATOM 689 C C . ASP A 1 88 ? 7.971 -4.743 6.634 1.00 89.12 88 ASP A C 1
ATOM 691 O O . ASP A 1 88 ? 8.415 -5.291 5.620 1.00 89.12 88 ASP A O 1
ATOM 695 N N . ILE A 1 89 ? 7.405 -3.532 6.591 1.00 89.44 89 ILE A N 1
ATOM 696 C CA . ILE A 1 89 ? 7.301 -2.725 5.366 1.00 89.44 89 ILE A CA 1
ATOM 697 C C . ILE A 1 89 ? 8.697 -2.425 4.814 1.00 89.44 89 ILE A C 1
ATOM 699 O O . ILE A 1 89 ? 8.954 -2.680 3.635 1.00 89.44 89 ILE A O 1
ATOM 703 N N . VAL A 1 90 ? 9.614 -1.936 5.655 1.00 89.44 90 VAL A N 1
ATOM 704 C CA . VAL A 1 90 ? 10.982 -1.600 5.235 1.00 89.44 90 VAL A CA 1
ATOM 705 C C . VAL A 1 90 ? 11.722 -2.847 4.754 1.00 89.44 90 VAL A C 1
ATOM 707 O O . VAL A 1 90 ? 12.293 -2.837 3.664 1.00 89.44 90 VAL A O 1
ATOM 710 N N . LYS A 1 91 ? 11.662 -3.957 5.499 1.00 89.06 91 LYS A N 1
ATOM 711 C CA . LYS A 1 91 ? 12.274 -5.234 5.092 1.00 89.06 91 LYS A CA 1
ATOM 712 C C . LYS A 1 91 ? 11.730 -5.725 3.755 1.00 89.06 91 LYS A C 1
ATOM 714 O O . LYS A 1 91 ? 12.505 -6.141 2.894 1.00 89.06 91 LYS A O 1
ATOM 719 N N . THR A 1 92 ? 10.416 -5.640 3.559 1.00 90.56 92 THR A N 1
ATOM 720 C CA . THR A 1 92 ? 9.762 -6.033 2.306 1.00 90.56 92 THR A CA 1
ATOM 721 C C . THR A 1 92 ? 10.223 -5.158 1.145 1.00 90.56 92 THR A C 1
ATOM 723 O O . THR A 1 92 ? 10.534 -5.678 0.074 1.00 90.56 92 THR A O 1
ATOM 726 N N . ALA A 1 93 ? 10.307 -3.841 1.341 1.00 89.62 93 ALA A N 1
ATOM 727 C CA . ALA A 1 93 ? 10.783 -2.909 0.323 1.00 89.62 93 ALA A CA 1
ATOM 728 C C . ALA A 1 93 ? 12.246 -3.187 -0.057 1.00 89.62 93 ALA A C 1
ATOM 730 O O . ALA A 1 93 ? 12.555 -3.343 -1.237 1.00 89.62 93 ALA A O 1
ATOM 731 N N . VAL A 1 94 ? 13.127 -3.350 0.932 1.00 89.00 94 VAL A N 1
ATOM 732 C CA . VAL A 1 94 ? 14.544 -3.685 0.717 1.00 89.00 94 VAL A CA 1
ATOM 733 C C . VAL A 1 94 ? 14.686 -5.012 -0.027 1.00 89.00 94 VAL A C 1
ATOM 735 O O . VAL A 1 94 ? 15.455 -5.103 -0.981 1.00 89.00 94 VAL A O 1
ATOM 738 N N . HIS A 1 95 ? 13.929 -6.040 0.363 1.00 88.44 95 HIS A N 1
ATOM 739 C CA . HIS A 1 95 ? 13.940 -7.328 -0.326 1.00 88.44 95 HIS A CA 1
ATOM 740 C C . HIS A 1 95 ? 13.494 -7.193 -1.784 1.00 88.44 95 HIS A C 1
ATOM 742 O O . HIS A 1 95 ? 14.159 -7.717 -2.673 1.00 88.44 95 HIS A O 1
ATOM 748 N N . LYS A 1 96 ? 12.412 -6.450 -2.051 1.00 89.62 96 LYS A N 1
ATOM 749 C CA . LYS A 1 96 ? 11.935 -6.202 -3.419 1.00 89.62 96 LYS A CA 1
ATOM 750 C C . LYS A 1 96 ? 13.015 -5.558 -4.281 1.00 89.62 96 LYS A C 1
ATOM 752 O O . LYS A 1 96 ? 13.248 -6.045 -5.382 1.00 89.62 96 LYS A O 1
ATOM 757 N N . VAL A 1 97 ? 13.711 -4.542 -3.766 1.00 87.88 97 VAL A N 1
ATOM 758 C CA . VAL A 1 97 ? 14.825 -3.892 -4.477 1.00 87.88 97 VAL A CA 1
ATOM 759 C C . VAL A 1 97 ? 15.958 -4.881 -4.758 1.00 87.88 97 VAL A C 1
ATOM 761 O O . VAL A 1 97 ? 16.483 -4.894 -5.864 1.00 87.88 97 VAL A O 1
ATOM 764 N N . LYS A 1 98 ? 16.301 -5.757 -3.806 1.00 85.12 98 LYS A N 1
ATOM 765 C CA . LYS A 1 98 ? 17.339 -6.789 -3.997 1.00 85.12 98 LYS A CA 1
ATOM 766 C C . LYS A 1 98 ? 16.977 -7.812 -5.071 1.00 85.12 98 LYS A C 1
ATOM 768 O O . LYS A 1 98 ? 17.844 -8.252 -5.815 1.00 85.12 98 LYS A O 1
ATOM 773 N N . THR A 1 99 ? 15.714 -8.229 -5.119 1.00 85.88 99 THR A N 1
ATOM 774 C CA . THR A 1 99 ? 15.256 -9.280 -6.042 1.00 85.88 99 THR A CA 1
ATOM 775 C C . THR A 1 99 ? 14.880 -8.765 -7.422 1.00 85.88 99 THR A C 1
ATOM 777 O O . THR A 1 99 ? 14.772 -9.551 -8.363 1.00 85.88 99 THR A O 1
ATOM 780 N N . ALA A 1 100 ? 14.634 -7.465 -7.551 1.00 84.06 100 ALA A N 1
ATOM 781 C CA . ALA A 1 100 ? 14.235 -6.881 -8.812 1.00 84.06 100 ALA A CA 1
ATOM 782 C C . ALA A 1 100 ? 15.467 -6.709 -9.714 1.00 84.06 100 ALA A C 1
ATOM 784 O O . ALA A 1 100 ? 16.401 -5.985 -9.385 1.00 84.06 100 ALA A O 1
ATOM 785 N N . GLN A 1 101 ? 15.443 -7.350 -10.884 1.00 77.25 101 GLN A N 1
ATOM 786 C CA . GLN A 1 101 ? 16.536 -7.306 -11.868 1.00 77.25 101 GLN A CA 1
ATOM 787 C C . GLN A 1 101 ? 16.647 -5.959 -12.607 1.00 77.25 101 GL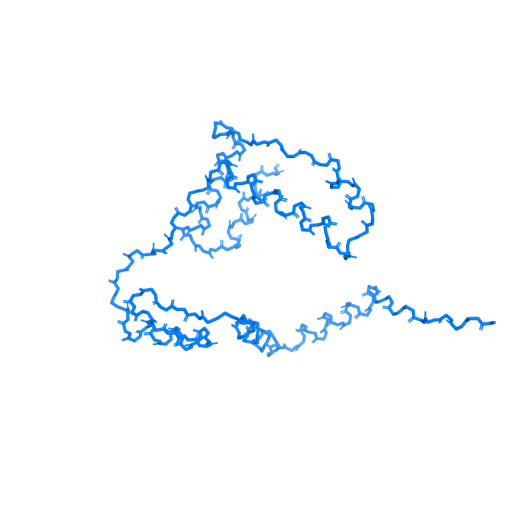N A C 1
ATOM 789 O O . GLN A 1 101 ? 17.502 -5.796 -13.468 1.00 77.25 101 GLN A O 1
ATOM 794 N N . VAL A 1 102 ? 15.780 -4.996 -12.282 1.00 90.12 102 VAL A N 1
ATOM 795 C CA . VAL A 1 102 ? 15.731 -3.666 -12.911 1.00 90.12 102 VAL A CA 1
ATOM 796 C C . VAL A 1 102 ? 16.724 -2.674 -12.301 1.00 90.12 102 VAL A C 1
ATOM 798 O O . VAL A 1 102 ? 16.930 -1.599 -12.856 1.00 90.12 102 VAL A O 1
ATOM 801 N N . TYR A 1 103 ? 17.331 -3.000 -11.154 1.00 85.81 103 TYR A N 1
ATOM 802 C CA . TYR A 1 103 ? 18.255 -2.096 -10.472 1.00 85.81 103 TYR A CA 1
ATOM 803 C C . TYR A 1 103 ? 19.717 -2.416 -10.806 1.00 85.81 103 TYR A C 1
ATOM 805 O O . TYR A 1 103 ? 20.101 -3.585 -10.829 1.00 85.81 103 TYR A O 1
ATOM 813 N N . PRO A 1 104 ? 20.574 -1.393 -10.988 1.00 86.81 104 PRO A N 1
ATOM 814 C CA . PRO A 1 104 ? 22.007 -1.599 -11.148 1.00 86.81 104 PRO A CA 1
ATOM 815 C C . PRO A 1 104 ? 22.622 -2.325 -9.945 1.00 86.81 104 PRO A C 1
ATOM 817 O O . PRO A 1 104 ? 22.270 -2.052 -8.794 1.00 86.81 104 PRO A O 1
ATOM 820 N N . GLN A 1 105 ? 23.630 -3.167 -10.190 1.00 84.38 105 GLN A N 1
ATOM 821 C CA . GLN A 1 105 ? 24.289 -3.954 -9.137 1.00 84.38 105 GLN A CA 1
ATOM 822 C C . GLN A 1 105 ? 24.889 -3.090 -8.015 1.00 84.38 105 GLN A C 1
ATOM 824 O O . GLN A 1 105 ? 24.953 -3.504 -6.860 1.00 84.38 105 GLN A O 1
ATOM 829 N N . SER A 1 106 ? 25.276 -1.851 -8.327 1.00 85.38 106 SER A N 1
ATOM 830 C CA . SER A 1 106 ? 25.756 -0.875 -7.343 1.00 85.38 106 SER A CA 1
ATOM 831 C C . SER A 1 106 ? 24.694 -0.484 -6.306 1.00 85.38 106 SER A C 1
ATOM 833 O O . SER A 1 106 ? 25.045 -0.188 -5.164 1.00 85.38 106 SER A O 1
ATOM 835 N N . ILE A 1 107 ? 23.408 -0.501 -6.669 1.00 85.50 107 ILE A N 1
ATOM 836 C CA . ILE A 1 107 ? 22.280 -0.265 -5.759 1.00 85.50 107 ILE A CA 1
ATOM 837 C C . ILE A 1 107 ? 21.983 -1.526 -4.951 1.00 85.50 107 ILE A C 1
ATOM 839 O O . ILE A 1 107 ? 21.835 -1.442 -3.732 1.00 85.50 107 ILE A O 1
ATOM 8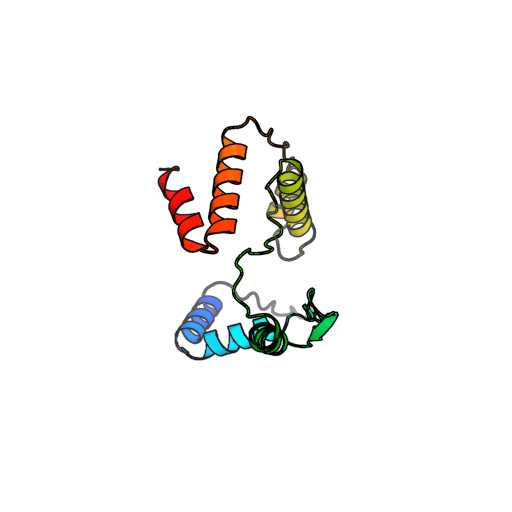43 N N . ILE A 1 108 ? 21.973 -2.694 -5.597 1.00 86.81 108 ILE A N 1
ATOM 844 C CA . ILE A 1 108 ? 21.730 -3.980 -4.929 1.00 86.81 108 ILE A CA 1
ATOM 845 C C . ILE A 1 108 ? 22.776 -4.222 -3.831 1.00 86.81 108 ILE A C 1
ATOM 847 O O . ILE A 1 108 ? 22.400 -4.482 -2.689 1.00 86.81 108 ILE A O 1
ATOM 851 N N . ASN A 1 109 ? 24.064 -4.008 -4.119 1.00 85.38 109 ASN A N 1
ATOM 852 C CA . ASN A 1 109 ? 25.148 -4.165 -3.142 1.00 85.38 109 ASN A CA 1
ATOM 853 C C . ASN A 1 109 ? 25.002 -3.210 -1.941 1.00 85.38 109 ASN A C 1
ATOM 855 O O . ASN A 1 109 ? 25.264 -3.591 -0.802 1.00 85.38 109 ASN A O 1
ATOM 859 N N . LYS A 1 110 ? 24.554 -1.965 -2.169 1.00 85.25 110 LYS A N 1
ATOM 860 C CA . LYS A 1 110 ? 24.275 -1.005 -1.082 1.00 85.25 110 LYS A CA 1
ATOM 861 C C . LYS A 1 110 ? 23.107 -1.458 -0.208 1.00 85.25 110 LYS A C 1
ATOM 863 O O . LYS A 1 110 ? 23.140 -1.261 1.001 1.00 85.25 110 LYS A O 1
ATOM 868 N N . MET A 1 111 ? 22.091 -2.073 -0.808 1.00 86.25 111 MET A N 1
ATOM 869 C CA . MET A 1 111 ? 20.957 -2.641 -0.078 1.00 86.25 111 MET A CA 1
ATOM 870 C C . MET A 1 111 ? 21.335 -3.936 0.648 1.00 86.25 111 MET A C 1
ATOM 872 O O . MET A 1 111 ? 20.729 -4.274 1.662 1.00 86.25 111 MET A O 1
ATOM 876 N N . GLU A 1 112 ? 22.324 -4.684 0.161 1.00 83.00 112 GLU A N 1
ATOM 877 C CA . GLU A 1 112 ? 22.793 -5.933 0.768 1.00 83.00 112 GLU A CA 1
ATOM 878 C C . GLU A 1 112 ? 23.362 -5.714 2.172 1.00 83.00 112 GLU A C 1
ATOM 880 O O . GLU A 1 112 ? 22.998 -6.441 3.094 1.00 83.00 112 GLU A O 1
ATOM 885 N N . VAL A 1 113 ? 24.139 -4.643 2.345 1.00 82.06 113 VAL A N 1
ATOM 886 C CA . VAL A 1 113 ? 24.702 -4.216 3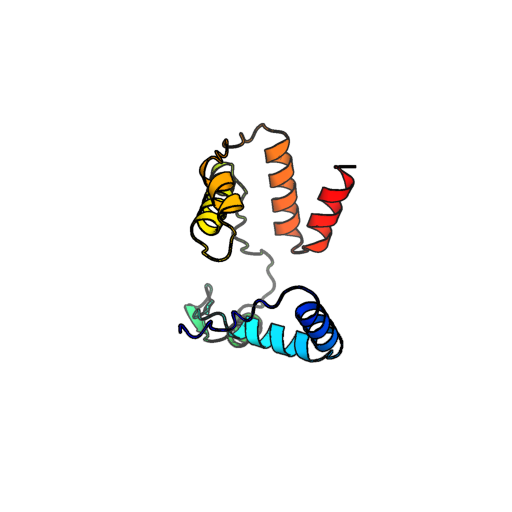.637 1.00 82.06 113 VAL A CA 1
ATOM 887 C C . VAL A 1 113 ? 23.737 -3.388 4.493 1.00 82.06 113 VAL A C 1
ATOM 889 O O . VAL A 1 113 ? 24.075 -3.020 5.616 1.00 82.06 113 VAL A O 1
ATOM 892 N N . TYR A 1 114 ? 22.544 -3.073 3.982 1.00 82.81 114 TYR A N 1
ATOM 893 C CA . TYR A 1 114 ? 21.571 -2.264 4.707 1.00 82.81 114 TYR A CA 1
ATOM 894 C C . TYR A 1 114 ? 20.936 -3.060 5.852 1.00 82.81 114 TYR A C 1
ATOM 896 O O . TYR A 1 114 ? 20.265 -4.074 5.635 1.00 82.81 114 TYR A O 1
ATOM 904 N N . LEU A 1 115 ? 21.116 -2.554 7.072 1.00 78.25 115 LEU A N 1
ATOM 905 C CA . LEU A 1 115 ? 20.466 -3.036 8.284 1.00 78.25 115 LEU A CA 1
ATOM 906 C C . LEU A 1 115 ? 19.511 -1.952 8.779 1.00 78.25 115 LEU A C 1
ATOM 908 O O . LEU A 1 115 ? 19.933 -0.845 9.102 1.00 78.25 115 LEU A O 1
ATOM 912 N N . PHE A 1 116 ? 18.221 -2.275 8.818 1.00 82.00 116 PHE A N 1
ATOM 913 C CA . PHE A 1 116 ? 17.221 -1.409 9.429 1.00 82.00 116 PHE A CA 1
ATOM 914 C C . PHE A 1 116 ? 17.145 -1.703 10.927 1.00 82.00 116 PHE A C 1
ATOM 916 O O . PHE A 1 116 ? 16.842 -2.834 11.318 1.00 82.00 116 PHE A O 1
ATOM 923 N N . GLU A 1 117 ? 17.403 -0.692 11.751 1.00 83.56 117 GLU A N 1
ATOM 924 C CA . GLU A 1 117 ? 17.161 -0.760 13.189 1.00 83.56 117 GLU A CA 1
ATOM 925 C C . GLU A 1 117 ? 15.688 -0.457 13.473 1.00 83.56 117 GLU A C 1
ATOM 927 O O . GLU A 1 117 ? 15.154 0.563 13.040 1.00 83.56 117 GLU A O 1
ATOM 932 N N . GLU A 1 118 ? 15.022 -1.361 14.194 1.00 81.12 118 GLU A N 1
ATOM 933 C CA . GLU A 1 118 ? 13.623 -1.177 14.571 1.00 81.12 118 GLU A CA 1
ATOM 934 C C . GLU A 1 118 ? 13.470 0.065 15.460 1.00 81.12 118 GLU A C 1
ATOM 936 O O . GLU A 1 118 ? 14.079 0.183 16.528 1.00 81.12 118 GLU A O 1
ATOM 941 N N . LEU A 1 119 ? 12.635 0.999 15.004 1.00 83.00 119 LEU A N 1
ATOM 942 C CA . LEU A 1 119 ? 12.337 2.221 15.738 1.00 83.00 119 LEU A CA 1
ATOM 943 C C . LEU A 1 119 ? 11.469 1.906 16.955 1.00 83.00 119 LEU A C 1
ATOM 945 O O . LEU A 1 119 ? 10.435 1.259 16.836 1.00 83.00 119 LEU A O 1
ATOM 949 N N . LYS A 1 120 ? 11.840 2.412 18.131 1.00 84.19 120 LYS A N 1
ATOM 950 C CA . LYS A 1 120 ? 11.012 2.256 19.337 1.00 84.19 120 LYS A CA 1
ATOM 951 C C . LYS A 1 120 ? 9.830 3.223 19.299 1.00 84.19 120 LYS A C 1
ATOM 953 O O . LYS A 1 120 ? 9.967 4.335 18.790 1.00 84.19 120 LYS A O 1
ATOM 958 N N . GLU A 1 121 ? 8.706 2.849 19.912 1.00 79.19 121 GLU A N 1
ATOM 959 C CA . GLU A 1 121 ? 7.504 3.705 19.963 1.00 79.19 121 GLU A CA 1
ATOM 960 C C . GLU A 1 121 ? 7.761 5.081 20.591 1.00 79.19 121 GLU A C 1
ATOM 962 O O . GLU A 1 121 ? 7.108 6.059 2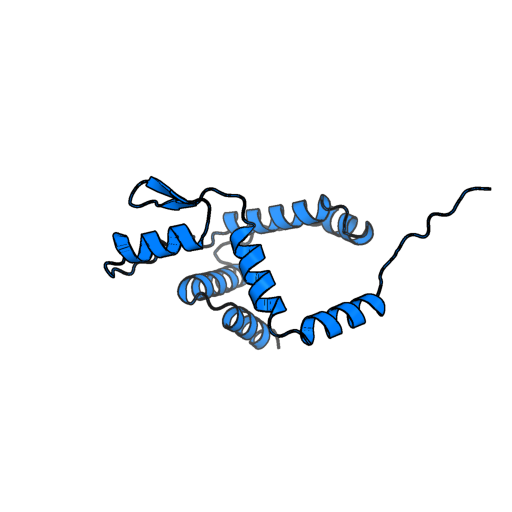0.246 1.00 79.19 121 GLU A O 1
ATOM 967 N N . GLU A 1 122 ? 8.745 5.149 21.485 1.00 78.50 122 GLU A N 1
ATOM 968 C CA . GLU A 1 122 ? 9.133 6.336 22.250 1.00 78.50 122 GLU A CA 1
ATOM 969 C C . GLU A 1 122 ? 9.996 7.321 21.445 1.00 78.50 122 GLU A C 1
ATOM 971 O O . GLU A 1 122 ? 10.290 8.422 21.910 1.00 78.50 122 GLU A O 1
ATOM 976 N N . THR A 1 123 ? 10.439 6.926 20.247 1.00 83.88 123 THR A N 1
ATOM 977 C CA . THR A 1 123 ? 11.274 7.775 19.393 1.00 83.88 123 THR A CA 1
ATOM 978 C C . THR A 1 123 ? 10.446 8.887 18.752 1.00 83.88 123 THR A C 1
ATOM 980 O O . THR A 1 123 ? 9.268 8.716 18.406 1.00 83.88 123 THR A O 1
ATOM 983 N N . VAL A 1 124 ? 11.073 10.051 18.580 1.00 82.81 124 VAL A N 1
ATOM 984 C CA . VAL A 1 124 ? 10.442 11.210 17.930 1.00 82.81 124 VAL A CA 1
ATOM 985 C C . VAL A 1 124 ? 10.142 10.877 16.467 1.00 82.81 124 VAL A C 1
ATOM 987 O O . VAL A 1 124 ? 9.089 11.241 15.944 1.00 82.81 124 VAL A O 1
ATOM 990 N N . GLU A 1 125 ? 11.026 10.110 15.838 1.00 83.94 125 GLU A N 1
ATOM 991 C CA . GLU A 1 125 ? 10.948 9.610 14.472 1.00 83.94 125 GLU A CA 1
ATOM 992 C C . GLU A 1 125 ? 9.724 8.714 14.273 1.00 83.94 125 GLU A C 1
ATOM 994 O O . GLU A 1 125 ? 8.920 8.955 13.370 1.00 83.94 125 GLU A O 1
ATOM 999 N N . PHE A 1 126 ? 9.527 7.718 15.145 1.00 85.38 126 PHE A N 1
ATOM 1000 C CA . PHE A 1 126 ? 8.360 6.844 15.064 1.00 85.38 126 PHE A CA 1
ATOM 1001 C C . PHE A 1 126 ? 7.063 7.604 15.333 1.00 85.38 126 PHE A C 1
ATOM 1003 O O . PHE A 1 126 ? 6.083 7.436 14.609 1.00 85.38 126 PHE A O 1
ATOM 1010 N N . THR A 1 127 ? 7.058 8.487 16.334 1.00 84.25 127 THR A N 1
ATOM 1011 C CA . THR A 1 127 ? 5.893 9.323 16.652 1.00 84.25 127 THR A CA 1
ATOM 1012 C C . THR A 1 127 ? 5.500 10.198 15.460 1.00 84.25 127 THR A C 1
ATOM 1014 O O . THR A 1 127 ? 4.316 10.330 15.138 1.00 84.25 127 THR A O 1
ATOM 1017 N N . MET A 1 128 ? 6.486 10.758 14.757 1.00 83.50 128 MET A N 1
ATOM 1018 C CA . MET A 1 128 ? 6.270 11.561 13.559 1.00 83.50 128 MET A CA 1
ATOM 1019 C C . MET A 1 128 ? 5.707 10.719 12.411 1.00 83.50 128 MET A C 1
ATOM 1021 O O . MET A 1 128 ? 4.669 11.086 11.858 1.00 83.50 128 MET A O 1
ATOM 1025 N N . LEU A 1 129 ? 6.304 9.563 12.110 1.00 85.31 129 LEU A N 1
ATOM 1026 C CA . LEU A 1 129 ? 5.805 8.637 11.086 1.00 85.31 129 LEU A CA 1
ATOM 1027 C C . LEU A 1 129 ? 4.382 8.154 11.383 1.00 85.31 129 LEU A C 1
ATOM 1029 O O . LEU A 1 129 ? 3.528 8.156 10.497 1.00 85.31 129 LEU A O 1
ATOM 1033 N N . LYS A 1 130 ? 4.098 7.814 12.641 1.00 85.69 130 LYS A N 1
ATOM 1034 C CA . LYS A 1 130 ? 2.761 7.431 13.099 1.00 85.69 130 LYS A CA 1
ATOM 1035 C C . LYS A 1 130 ? 1.759 8.563 12.897 1.00 85.69 130 LYS A C 1
ATOM 1037 O O . LYS A 1 130 ? 0.681 8.330 12.364 1.00 85.69 130 LYS A O 1
ATOM 1042 N N . SER A 1 131 ? 2.130 9.800 13.230 1.00 82.44 131 SER A N 1
ATOM 1043 C CA . SER A 1 131 ? 1.256 10.962 13.031 1.00 82.44 131 SER A CA 1
ATOM 1044 C C . SER A 1 131 ? 0.928 11.218 11.554 1.00 82.44 131 SER A C 1
ATOM 1046 O O . SER A 1 131 ? -0.210 11.558 11.230 1.00 82.44 131 SER A O 1
ATOM 1048 N N . MET A 1 132 ? 1.895 11.005 10.655 1.00 82.12 132 MET A N 1
ATOM 1049 C CA . MET A 1 132 ? 1.697 11.120 9.207 1.00 82.12 132 MET A CA 1
ATOM 1050 C C . MET A 1 132 ? 0.781 10.016 8.692 1.00 82.12 132 MET A C 1
ATOM 1052 O O . MET A 1 132 ? -0.186 10.294 7.985 1.00 82.12 132 MET A O 1
ATOM 1056 N N . PHE A 1 133 ? 1.043 8.776 9.102 1.00 82.94 133 PHE A N 1
ATOM 1057 C CA . PHE A 1 133 ? 0.228 7.624 8.744 1.00 82.94 133 PHE A CA 1
ATOM 1058 C C . PHE A 1 133 ? -1.226 7.786 9.214 1.00 82.94 133 PHE A C 1
ATOM 1060 O O . PHE A 1 133 ? -2.165 7.533 8.456 1.00 82.94 133 PHE A O 1
ATOM 1067 N N . ASP A 1 134 ? -1.430 8.268 10.439 1.00 80.88 134 ASP A N 1
ATOM 1068 C CA . ASP A 1 134 ? -2.757 8.517 11.000 1.00 80.88 134 ASP A CA 1
ATOM 1069 C C . ASP A 1 134 ? -3.477 9.659 10.269 1.00 80.88 134 ASP A C 1
ATOM 1071 O O . ASP A 1 134 ? -4.681 9.574 10.014 1.00 80.88 134 ASP A O 1
ATOM 1075 N N . ALA A 1 135 ? -2.761 10.732 9.917 1.00 76.12 135 ALA A N 1
ATOM 1076 C CA . ALA A 1 135 ? -3.314 11.848 9.150 1.00 76.12 135 ALA A CA 1
ATOM 1077 C C . ALA A 1 135 ? -3.746 11.404 7.745 1.00 76.12 135 ALA A C 1
ATOM 1079 O O . ALA A 1 135 ? -4.846 11.746 7.302 1.00 76.12 135 ALA A O 1
ATOM 1080 N N . TYR A 1 136 ? -2.919 10.593 7.085 1.00 72.88 136 TYR A N 1
ATOM 1081 C CA . TYR A 1 136 ? -3.230 9.989 5.795 1.00 72.88 136 TYR A CA 1
ATOM 1082 C C . TYR A 1 136 ? -4.441 9.055 5.887 1.00 72.88 136 TYR A C 1
ATOM 1084 O O . TYR A 1 136 ? -5.394 9.180 5.121 1.00 72.88 136 TYR A O 1
ATOM 1092 N N . SER A 1 137 ? -4.473 8.180 6.893 1.00 73.06 137 SER A N 1
ATOM 1093 C CA . SER A 1 137 ? -5.574 7.234 7.109 1.00 73.06 137 SER A CA 1
ATOM 1094 C C . SER A 1 137 ? -6.919 7.933 7.333 1.00 73.06 137 SER A C 1
ATOM 1096 O O . SER A 1 137 ? -7.970 7.428 6.920 1.00 73.06 137 SER A O 1
ATOM 1098 N N . LYS A 1 138 ? -6.901 9.121 7.948 1.00 69.19 138 LYS A N 1
ATOM 1099 C CA . LYS A 1 138 ? -8.091 9.949 8.182 1.00 69.19 138 LYS A CA 1
ATOM 1100 C C . LYS A 1 138 ? -8.534 10.685 6.919 1.00 69.19 138 LYS A C 1
ATOM 1102 O O . LYS A 1 138 ? -9.699 10.554 6.543 1.00 69.19 138 LYS A O 1
ATOM 1107 N N . ASN A 1 139 ? -7.618 11.378 6.243 1.00 63.53 139 ASN A N 1
ATOM 1108 C CA . ASN A 1 139 ? -7.961 12.327 5.180 1.00 63.53 139 ASN A CA 1
ATOM 1109 C C . ASN A 1 139 ? -7.941 11.723 3.767 1.00 63.53 139 ASN A C 1
ATOM 1111 O O . ASN A 1 139 ? -8.588 12.274 2.887 1.00 63.53 139 ASN A O 1
ATOM 1115 N N . GLY A 1 140 ? -7.241 10.604 3.542 1.00 59.41 140 GLY A N 1
ATOM 1116 C CA . GLY A 1 140 ? -7.112 9.960 2.225 1.00 59.41 140 GLY A CA 1
ATOM 1117 C C . GLY A 1 140 ? -6.393 10.801 1.161 1.00 59.41 140 GLY A C 1
ATOM 1118 O O . GLY A 1 140 ? -6.373 10.411 0.002 1.00 59.41 140 GLY A O 1
ATOM 1119 N N . ASP A 1 141 ? -5.830 11.941 1.556 1.00 61.94 141 ASP A N 1
ATOM 1120 C CA . ASP A 1 141 ? -5.213 12.942 0.691 1.00 61.94 141 ASP A CA 1
ATOM 1121 C C . ASP A 1 141 ? -3.689 12.758 0.714 1.00 61.94 141 ASP A C 1
ATOM 1123 O O . ASP A 1 141 ? -3.030 12.959 1.743 1.00 61.94 141 ASP A O 1
ATOM 1127 N N . THR A 1 142 ? -3.145 12.307 -0.417 1.00 59.06 142 THR A N 1
ATOM 1128 C CA . THR A 1 142 ? -1.713 12.070 -0.629 1.00 59.06 142 THR A CA 1
ATOM 1129 C C . THR A 1 142 ? -0.917 13.369 -0.724 1.00 59.06 142 THR A C 1
ATOM 1131 O O . THR A 1 142 ? 0.209 13.412 -0.234 1.00 59.06 142 THR A O 1
ATOM 1134 N N . GLU A 1 143 ? -1.475 14.445 -1.285 1.00 56.44 143 GLU A N 1
ATOM 1135 C CA . GLU A 1 143 ? -0.750 15.707 -1.497 1.00 56.44 143 GLU A CA 1
ATOM 1136 C C . GLU A 1 143 ? -0.420 16.384 -0.167 1.00 56.44 143 GLU A C 1
ATOM 1138 O O . GLU A 1 143 ? 0.722 16.777 0.090 1.00 56.44 143 GLU A O 1
ATOM 1143 N N . LYS A 1 144 ? -1.388 16.406 0.753 1.00 56.78 144 LYS A N 1
ATOM 1144 C CA . LYS A 1 144 ? -1.212 16.988 2.090 1.00 56.78 144 LYS A CA 1
ATOM 1145 C C . LYS A 1 144 ? -0.196 16.230 2.952 1.00 56.78 144 LYS A C 1
ATOM 1147 O O . LYS A 1 144 ? 0.360 16.803 3.893 1.00 56.78 144 LYS A O 1
ATOM 1152 N N . CYS A 1 145 ? 0.052 14.955 2.643 1.00 52.81 145 CYS A N 1
ATOM 1153 C CA . CYS A 1 145 ? 1.060 14.134 3.310 1.00 52.81 145 CYS A CA 1
ATOM 1154 C C . CYS A 1 145 ? 2.479 14.620 2.975 1.00 52.81 145 CYS A C 1
ATOM 1156 O O . CYS A 1 145 ? 3.284 14.824 3.885 1.00 52.81 145 CYS A O 1
ATOM 1158 N N . TYR A 1 146 ? 2.760 14.889 1.696 1.00 54.75 146 TYR A N 1
ATOM 1159 C CA . TYR A 1 146 ? 4.083 15.327 1.240 1.00 54.75 146 TYR A CA 1
ATOM 1160 C C . TYR A 1 146 ? 4.383 16.792 1.580 1.00 54.75 146 TYR A C 1
ATOM 1162 O O . TYR A 1 146 ? 5.513 17.125 1.944 1.00 54.75 146 TYR A O 1
ATOM 1170 N N . SER A 1 147 ? 3.384 17.680 1.546 1.00 57.25 147 SER A N 1
ATOM 1171 C CA . SER A 1 147 ? 3.600 19.094 1.895 1.00 57.25 147 SER A CA 1
ATOM 1172 C C . SER A 1 147 ? 4.039 19.280 3.355 1.00 57.25 147 SER A C 1
ATOM 1174 O O . SER A 1 147 ? 4.825 20.176 3.662 1.00 57.25 147 SER A O 1
ATOM 1176 N N . ASN A 1 148 ? 3.569 18.419 4.265 1.00 51.62 148 ASN A N 1
ATOM 1177 C CA . ASN A 1 148 ? 3.878 18.510 5.695 1.00 51.62 148 ASN A CA 1
ATOM 1178 C C . ASN A 1 148 ? 5.257 17.913 6.049 1.00 51.62 148 ASN A C 1
ATOM 1180 O O . ASN A 1 148 ? 5.893 18.352 7.006 1.00 51.62 148 ASN A O 1
ATOM 1184 N N . THR A 1 149 ? 5.754 16.947 5.265 1.00 49.97 149 THR A N 1
ATOM 1185 C CA . THR A 1 149 ? 7.135 16.441 5.379 1.00 49.97 149 THR A CA 1
ATOM 1186 C C . THR A 1 149 ? 8.167 17.464 4.909 1.00 49.97 149 THR A C 1
ATOM 1188 O O . THR A 1 149 ? 9.201 17.624 5.553 1.00 49.97 149 THR A O 1
ATOM 1191 N N . THR A 1 150 ? 7.882 18.198 3.830 1.00 42.19 150 THR A N 1
ATOM 1192 C CA . THR A 1 150 ? 8.833 19.150 3.232 1.00 42.19 150 THR A CA 1
ATOM 1193 C C . THR A 1 150 ? 9.000 20.419 4.072 1.00 42.19 150 THR A C 1
ATOM 1195 O O . THR A 1 150 ? 10.102 20.947 4.171 1.00 42.19 150 THR A O 1
ATOM 1198 N N . LEU A 1 151 ? 7.946 20.881 4.755 1.00 44.62 151 LEU A N 1
ATOM 1199 C CA . LEU A 1 151 ? 7.985 22.100 5.579 1.00 44.62 151 LEU A CA 1
ATOM 1200 C C . LEU A 1 151 ? 8.733 21.963 6.918 1.00 44.62 151 LEU A C 1
ATOM 1202 O O . LEU A 1 151 ? 8.901 22.962 7.609 1.00 44.62 151 LEU A O 1
ATOM 1206 N N . ARG A 1 152 ? 9.157 20.756 7.317 1.00 41.62 152 ARG A N 1
ATOM 1207 C CA . ARG A 1 152 ? 9.894 20.525 8.579 1.00 41.62 152 ARG A CA 1
ATOM 1208 C C . ARG A 1 152 ? 11.336 20.048 8.401 1.00 41.62 152 ARG A C 1
ATOM 1210 O O . ARG A 1 152 ? 12.019 19.848 9.401 1.00 41.62 152 ARG A O 1
ATOM 1217 N N . LEU A 1 153 ? 11.782 19.851 7.160 1.00 43.44 153 LEU A N 1
ATOM 1218 C CA . LEU A 1 153 ? 13.168 19.500 6.821 1.00 43.44 153 LEU A CA 1
ATOM 1219 C C . LEU A 1 153 ? 13.979 20.697 6.282 1.00 43.44 153 LEU A C 1
ATOM 1221 O O . LEU A 1 153 ? 15.168 20.539 6.012 1.00 43.44 153 LEU A O 1
ATOM 1225 N N . LEU A 1 154 ? 13.344 21.867 6.149 1.00 38.28 154 LEU A N 1
ATOM 1226 C CA . LEU A 1 154 ? 13.961 23.176 5.892 1.00 38.28 154 LEU A CA 1
ATOM 1227 C C . LEU A 1 154 ? 13.966 24.002 7.182 1.00 38.28 154 LEU A C 1
ATOM 1229 O O . LEU A 1 154 ? 14.966 24.716 7.406 1.00 38.28 154 LEU A O 1
#

Foldseek 3Di:
DDDDPPPPPDDDPVVVVVVVVCVVDPCNVVVVVQCVQLPPQDFDADPVPRDTDSGPVVVVVCCCVPVVPDDDDPVPVLPQDDLVNVVVVVVVVLVCQLPDPPDDVVVNVVSVPDDDDRDDCPDPVNVVVRVLSNVCSVPVDPVVSVVVVVVPVD

Organism: Acropora cervicornis (NCBI:txid6130)

InterPro domains:
  IPR013087 Zinc finger C2H2-type [PS00028] (46-67)
  IPR013087 Zinc finger C2H2-type [PS50157] (44-72)
  IPR036236 Zinc finger C2H2 superfamily [SSF57667] (44-69)

Radius of gyration: 22.08 Å; chains: 1; bounding box: 59×36×59 Å

Sequence (154 aa):
MADCGEDIFLFGDDFDIILDILEQDEDIEEEFVTSVENAQPGIIVCTDCGKQYKTRGGFQRHWTSKHSNITTPKEQTCITLTPSILTDIVKTAVHKVKTAQVYPQSIINKMEVYLFEELKEETVEFTMLKSMFDAYSKNGDTEKCYSNTTLRLL

pLDDT: mean 71.91, std 15.15, range [36.97, 90.56]

Secondary structure (DSSP, 8-state):
-----------SHHHHHHHHHHHH-HHHHHHHHHHHHH-----EE-TTT--EESSHHHHHHHHHHHT-S-------------HHHHHHHHHHHHHHHHH-TTS-HHHHHHHHT--PPPPPTTSHHHHHHHHHHHHHHHH--SHHHHHHHHTT--